Protein AF-A0A6A5AM18-F1 (afdb_monomer_lite)

Structure (mmCIF, N/CA/C/O backbone):
data_AF-A0A6A5AM18-F1
#
_entry.id   AF-A0A6A5AM18-F1
#
loop_
_atom_site.group_PDB
_atom_site.id
_atom_site.type_symbol
_atom_site.label_atom_id
_atom_site.label_alt_id
_atom_site.label_comp_id
_atom_site.label_asym_id
_atom_site.label_entity_id
_atom_site.label_seq_id
_atom_site.pdbx_PDB_ins_code
_atom_site.Cartn_x
_atom_site.Cartn_y
_atom_site.Cartn_z
_atom_site.occupancy
_atom_site.B_iso_or_equiv
_atom_site.auth_seq_id
_atom_site.auth_comp_id
_atom_site.auth_asym_id
_atom_site.auth_atom_id
_atom_site.pdbx_PDB_model_num
ATOM 1 N N . PHE A 1 1 ? -9.293 -11.236 0.504 1.00 85.38 1 PHE A N 1
ATOM 2 C CA . PHE A 1 1 ? -8.546 -10.163 -0.180 1.00 85.38 1 PHE A CA 1
ATOM 3 C C . PHE A 1 1 ? -8.144 -10.528 -1.613 1.00 85.38 1 PHE A C 1
ATOM 5 O O . PHE A 1 1 ? -8.721 -9.973 -2.540 1.00 85.38 1 PHE A O 1
ATOM 12 N N . LEU A 1 2 ? -7.228 -11.486 -1.830 1.00 86.81 2 LEU A N 1
ATOM 13 C CA . LEU A 1 2 ? -6.645 -11.769 -3.159 1.00 86.81 2 LEU A CA 1
ATOM 14 C C . LEU A 1 2 ? -7.678 -12.020 -4.272 1.00 86.81 2 LEU A C 1
ATOM 16 O O . LEU A 1 2 ? -7.645 -11.357 -5.302 1.00 86.81 2 LEU A O 1
ATOM 20 N N . ARG A 1 3 ? -8.662 -12.893 -4.031 1.00 86.56 3 ARG A N 1
ATOM 21 C CA . ARG A 1 3 ? -9.705 -13.254 -5.015 1.00 86.56 3 ARG A CA 1
ATOM 22 C C . ARG A 1 3 ? -11.014 -12.467 -4.884 1.00 86.56 3 ARG A C 1
ATOM 24 O O . ARG A 1 3 ? -11.930 -12.679 -5.664 1.00 86.56 3 ARG A O 1
ATOM 31 N N . ALA A 1 4 ? -11.119 -11.598 -3.881 1.00 89.12 4 ALA A N 1
ATOM 32 C CA . ALA A 1 4 ? -12.321 -10.803 -3.644 1.00 89.12 4 ALA A CA 1
ATOM 33 C C . ALA A 1 4 ? -12.219 -9.452 -4.373 1.00 89.12 4 ALA A C 1
ATOM 35 O O . ALA A 1 4 ? -11.104 -8.929 -4.494 1.00 89.12 4 ALA A O 1
ATOM 36 N N . PRO A 1 5 ? -13.334 -8.866 -4.837 1.00 89.19 5 PRO A N 1
ATOM 37 C CA . PRO A 1 5 ? -13.334 -7.474 -5.271 1.00 89.19 5 PRO A CA 1
ATOM 38 C C . PRO A 1 5 ? -12.939 -6.563 -4.101 1.00 89.19 5 PRO A C 1
ATOM 40 O O . PRO A 1 5 ? -13.233 -6.869 -2.946 1.00 89.19 5 PRO A O 1
ATOM 43 N N . LEU A 1 6 ? -12.249 -5.464 -4.405 1.00 91.62 6 LEU A N 1
ATOM 44 C CA . LEU A 1 6 ? -11.918 -4.443 -3.411 1.00 91.62 6 LEU A CA 1
ATOM 45 C C . LEU A 1 6 ? -13.141 -3.573 -3.153 1.00 91.62 6 LEU A C 1
ATOM 47 O O . LEU A 1 6 ? -13.788 -3.134 -4.104 1.00 91.62 6 LEU A O 1
ATOM 51 N N . THR A 1 7 ? -13.415 -3.274 -1.887 1.00 94.81 7 THR A N 1
ATOM 52 C CA . THR A 1 7 ? -14.516 -2.371 -1.516 1.00 94.81 7 THR A CA 1
ATOM 53 C C . THR A 1 7 ? -14.025 -0.978 -1.132 1.00 94.81 7 THR A C 1
ATOM 55 O O . THR A 1 7 ? -14.828 -0.112 -0.795 1.00 94.81 7 THR A O 1
ATOM 58 N N . GLY A 1 8 ? -12.707 -0.755 -1.151 1.00 95.12 8 GLY A N 1
ATOM 59 C CA . GLY A 1 8 ? -12.084 0.497 -0.719 1.00 95.12 8 GLY A CA 1
ATOM 60 C C . GLY A 1 8 ? -11.914 0.601 0.798 1.00 95.12 8 GLY A C 1
ATOM 61 O O . GLY A 1 8 ? -11.489 1.641 1.293 1.00 95.12 8 GLY A O 1
ATOM 62 N N . VAL A 1 9 ? -12.201 -0.460 1.551 1.00 96.38 9 VAL A N 1
ATOM 63 C CA . VAL A 1 9 ? -12.071 -0.464 3.010 1.00 96.38 9 VAL A CA 1
ATOM 64 C C . VAL A 1 9 ? -10.687 -0.976 3.398 1.00 96.38 9 VAL A C 1
ATOM 66 O O . VAL A 1 9 ? -10.404 -2.156 3.243 1.00 96.38 9 VAL A O 1
ATOM 69 N N . LEU A 1 10 ? -9.839 -0.122 3.982 1.00 96.94 10 LEU A N 1
ATOM 70 C CA . LEU A 1 10 ? -8.444 -0.467 4.314 1.00 96.94 10 LEU A CA 1
ATOM 71 C C . LEU A 1 10 ? -8.284 -1.728 5.174 1.00 96.94 10 LEU A C 1
ATOM 73 O O . LEU A 1 10 ? -7.300 -2.449 5.028 1.00 96.94 10 LEU A O 1
ATOM 77 N N . THR A 1 11 ? -9.241 -2.017 6.056 1.00 96.25 11 THR A N 1
ATOM 78 C CA . THR A 1 11 ? -9.189 -3.198 6.930 1.00 96.25 11 THR A CA 1
ATOM 79 C C . THR A 1 11 ? -9.476 -4.515 6.205 1.00 96.25 11 THR A C 1
ATOM 81 O O . THR A 1 11 ? -9.400 -5.575 6.819 1.00 96.25 11 THR A O 1
ATOM 84 N N . GLU A 1 12 ? -9.802 -4.480 4.909 1.00 95.06 12 GLU A N 1
ATOM 85 C CA . GLU A 1 12 ? -9.874 -5.678 4.064 1.00 95.06 12 GLU A CA 1
ATOM 86 C C . GLU A 1 12 ? -8.480 -6.231 3.711 1.00 95.06 12 GLU A C 1
ATOM 88 O O . GLU A 1 12 ? -8.355 -7.397 3.316 1.00 95.06 12 GLU A O 1
ATOM 93 N N . VAL A 1 13 ? -7.433 -5.406 3.855 1.00 95.94 13 VAL A N 1
ATOM 94 C CA . VAL A 1 13 ? -6.036 -5.789 3.634 1.00 95.94 13 VAL A CA 1
ATOM 95 C C . VAL A 1 13 ? -5.517 -6.543 4.865 1.00 95.94 13 VAL A C 1
ATOM 97 O O . VAL A 1 13 ? -5.510 -5.990 5.971 1.00 95.94 13 VAL A O 1
ATOM 100 N N . PRO A 1 14 ? -5.030 -7.788 4.710 1.00 96.12 14 PRO A N 1
ATOM 101 C CA . PRO A 1 14 ? -4.439 -8.542 5.809 1.00 96.12 14 PRO A CA 1
ATOM 102 C C . PRO A 1 14 ? -3.317 -7.762 6.509 1.00 96.12 14 PRO A C 1
ATOM 104 O O . PRO A 1 14 ? -2.394 -7.262 5.870 1.00 96.12 14 PRO A O 1
ATOM 107 N N . GLY A 1 15 ? -3.399 -7.662 7.838 1.00 94.88 15 GLY A N 1
ATOM 108 C CA . GLY A 1 15 ? -2.439 -6.919 8.660 1.00 94.88 15 GLY A CA 1
ATOM 109 C C . GLY A 1 15 ? -2.787 -5.444 8.892 1.00 94.88 15 GLY A C 1
ATOM 110 O O . GLY A 1 15 ? -2.161 -4.816 9.747 1.00 94.88 15 GLY A O 1
ATOM 111 N N . ILE A 1 16 ? -3.806 -4.892 8.219 1.00 96.75 16 ILE A N 1
ATOM 112 C CA . ILE A 1 16 ? -4.292 -3.529 8.471 1.00 96.75 16 ILE A CA 1
ATOM 113 C C . ILE A 1 16 ? -5.500 -3.569 9.410 1.00 96.75 16 ILE A C 1
ATOM 115 O O . ILE A 1 16 ? -6.624 -3.858 9.018 1.00 96.75 16 ILE A O 1
ATOM 119 N N . GLY A 1 17 ? -5.261 -3.242 10.679 1.00 96.19 17 GLY A N 1
ATOM 120 C CA . GLY A 1 17 ? -6.322 -2.979 11.655 1.00 96.19 17 GLY A CA 1
ATOM 121 C C . GLY A 1 17 ? -6.697 -1.491 11.748 1.00 96.19 17 GLY A C 1
ATOM 122 O O . GLY A 1 17 ? -6.032 -0.645 11.142 1.00 96.19 17 GLY A O 1
ATOM 123 N N . PRO A 1 18 ? -7.693 -1.131 12.581 1.00 96.06 18 PRO A N 1
ATOM 124 C CA . PRO A 1 18 ? -8.149 0.255 12.749 1.00 96.06 18 PRO A CA 1
ATOM 125 C C . PRO A 1 18 ? -7.036 1.244 13.127 1.00 96.06 18 PRO A C 1
ATOM 127 O O . PRO A 1 18 ? -7.010 2.373 12.642 1.00 96.06 18 PRO A O 1
ATOM 130 N N . ALA A 1 19 ? -6.075 0.821 13.955 1.00 95.62 19 ALA A N 1
ATOM 131 C CA . ALA A 1 19 ? -4.939 1.658 14.342 1.00 95.62 19 ALA A CA 1
ATOM 132 C C . ALA A 1 19 ? -3.996 1.952 13.162 1.00 95.62 19 ALA A C 1
ATOM 134 O O . ALA A 1 19 ? -3.560 3.089 12.989 1.00 95.62 19 ALA A O 1
ATOM 135 N N . ALA A 1 20 ? -3.719 0.945 12.326 1.00 96.75 20 ALA A N 1
ATOM 136 C CA . ALA A 1 20 ? -2.915 1.119 11.121 1.00 96.75 20 ALA A CA 1
ATOM 137 C C . ALA A 1 20 ? -3.643 2.014 10.108 1.00 96.75 20 ALA A C 1
ATOM 139 O O . ALA A 1 20 ? -3.039 2.952 9.599 1.00 96.75 20 ALA A O 1
ATOM 140 N N . ALA A 1 21 ? -4.949 1.809 9.898 1.00 97.06 21 ALA A N 1
ATOM 141 C CA . ALA A 1 21 ? -5.770 2.674 9.048 1.00 97.06 21 ALA A CA 1
ATOM 142 C C . ALA A 1 21 ? -5.767 4.139 9.529 1.00 97.06 21 ALA A C 1
ATOM 144 O O . ALA A 1 21 ? -5.580 5.055 8.733 1.00 97.06 21 ALA A O 1
ATOM 145 N N . LYS A 1 22 ? -5.869 4.372 10.845 1.00 96.56 22 LYS A N 1
ATOM 146 C CA . LYS A 1 22 ? -5.755 5.719 11.426 1.00 96.56 22 LYS A CA 1
ATOM 147 C C . LYS A 1 22 ? -4.384 6.347 11.176 1.00 96.56 22 LYS A C 1
ATOM 149 O O . LYS A 1 22 ? -4.305 7.552 10.987 1.00 96.56 22 LYS A O 1
ATOM 154 N N . ASN A 1 23 ? -3.308 5.564 11.209 1.00 96.69 23 ASN A N 1
ATOM 155 C CA . ASN A 1 23 ? -1.962 6.060 10.919 1.00 96.69 23 ASN A CA 1
ATOM 156 C C . ASN A 1 23 ? -1.764 6.372 9.430 1.00 96.69 23 ASN A C 1
ATOM 158 O O . ASN A 1 23 ? -1.157 7.386 9.097 1.00 96.69 23 ASN A O 1
ATOM 162 N N . LEU A 1 24 ? -2.320 5.543 8.547 1.00 96.50 24 LEU A N 1
ATOM 163 C CA . LEU A 1 24 ? -2.304 5.749 7.099 1.00 96.50 24 LEU A CA 1
ATOM 164 C C . LEU A 1 24 ? -2.991 7.058 6.680 1.00 96.50 24 LEU A C 1
ATOM 166 O O . LEU A 1 24 ? -2.485 7.748 5.798 1.00 96.50 24 LEU A O 1
ATOM 170 N N . ALA A 1 25 ? -4.075 7.435 7.360 1.00 96.62 25 ALA A N 1
ATOM 171 C CA . ALA A 1 25 ? -4.822 8.665 7.095 1.00 96.62 25 ALA A CA 1
ATOM 172 C C . ALA A 1 25 ? -4.146 9.955 7.611 1.00 96.62 25 ALA A C 1
ATOM 174 O O . ALA A 1 25 ? -4.644 11.046 7.348 1.00 96.62 25 ALA A O 1
ATOM 175 N N . LYS A 1 26 ? -3.043 9.865 8.368 1.00 94.50 26 LYS A N 1
ATOM 176 C CA . LYS A 1 26 ? -2.308 11.042 8.873 1.00 94.50 26 LYS A CA 1
ATOM 177 C C . LYS A 1 26 ? -1.316 11.566 7.838 1.00 94.50 26 LYS A C 1
ATOM 179 O O . LYS A 1 26 ? -0.788 10.792 7.047 1.00 94.50 26 LYS A O 1
ATOM 184 N N . GLY A 1 27 ? -0.972 12.845 7.929 1.00 87.88 27 GLY A N 1
ATOM 185 C CA . GLY A 1 27 ? 0.056 13.504 7.119 1.00 87.88 27 GLY A CA 1
ATOM 186 C C . GLY A 1 27 ? -0.359 14.935 6.797 1.00 87.88 27 GLY A C 1
ATOM 187 O O . GLY A 1 27 ? -1.556 15.215 6.761 1.00 87.88 27 GLY A O 1
ATOM 188 N N . ASP A 1 28 ? 0.611 15.818 6.582 1.00 87.12 28 ASP A N 1
ATOM 189 C CA . ASP A 1 28 ? 0.339 17.223 6.251 1.00 87.12 28 ASP A CA 1
ATOM 190 C C . ASP A 1 28 ? 0.014 17.405 4.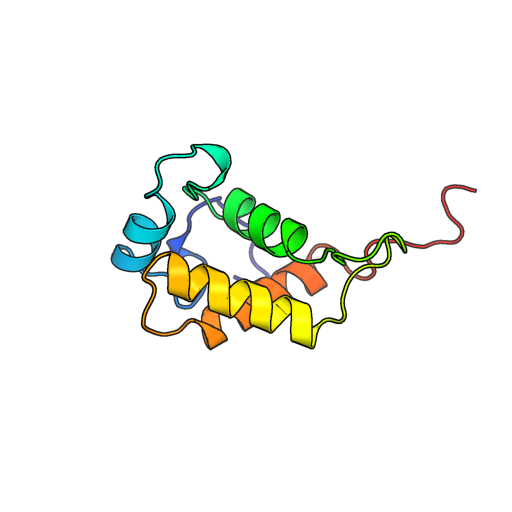761 1.00 87.12 28 ASP A C 1
ATOM 192 O O . ASP A 1 28 ? -0.760 18.286 4.397 1.00 87.12 28 ASP A O 1
ATOM 196 N N . ASP A 1 29 ? 0.560 16.533 3.909 1.00 87.56 29 ASP A N 1
ATOM 197 C CA . ASP A 1 29 ? 0.252 16.472 2.482 1.00 87.56 29 ASP A CA 1
ATOM 198 C C . ASP A 1 29 ? -0.954 15.544 2.232 1.00 87.56 29 ASP A C 1
ATOM 200 O O . ASP A 1 29 ? -0.861 14.338 2.505 1.00 87.56 29 ASP A O 1
ATOM 204 N N . PRO A 1 30 ? -2.076 16.056 1.686 1.00 85.25 30 PRO A N 1
ATOM 205 C CA . PRO A 1 30 ? -3.224 15.240 1.298 1.00 85.25 30 PRO A CA 1
ATOM 206 C C . PRO A 1 30 ? -2.876 14.093 0.340 1.00 85.25 30 PRO A C 1
ATOM 208 O O . PRO A 1 30 ? -3.523 13.049 0.393 1.00 85.25 30 PRO A O 1
ATOM 211 N N . ALA A 1 31 ? -1.849 14.243 -0.505 1.00 81.38 31 ALA A N 1
ATOM 212 C CA . ALA A 1 31 ? -1.410 13.193 -1.426 1.00 81.38 31 ALA A CA 1
ATOM 213 C C . ALA A 1 31 ? -0.770 11.989 -0.707 1.00 81.38 31 ALA A C 1
ATOM 215 O O . ALA A 1 31 ? -0.697 10.896 -1.274 1.00 81.38 31 ALA A O 1
ATOM 216 N N . ASP A 1 32 ? -0.331 12.165 0.543 1.00 87.19 32 ASP A N 1
ATOM 217 C CA . ASP A 1 32 ? 0.273 11.110 1.359 1.00 87.19 32 ASP A CA 1
ATOM 218 C C . ASP A 1 32 ? -0.707 10.520 2.396 1.00 87.19 32 ASP A C 1
ATOM 220 O O . ASP A 1 32 ? -0.364 9.574 3.118 1.00 87.19 32 ASP A O 1
ATOM 224 N N . GLN A 1 33 ? -1.937 11.046 2.465 1.00 95.38 33 GLN A N 1
ATOM 225 C CA . GLN A 1 33 ? -3.022 10.518 3.293 1.00 95.38 33 GLN A CA 1
ATOM 226 C C . GLN A 1 33 ? -3.740 9.372 2.577 1.00 95.38 33 GLN A C 1
ATOM 228 O O . GLN A 1 33 ? -4.354 9.538 1.525 1.00 95.38 33 GLN A O 1
ATOM 233 N N . ILE A 1 34 ? -3.708 8.189 3.188 1.00 97.38 34 ILE A N 1
ATOM 234 C CA . ILE A 1 34 ? -4.339 6.990 2.641 1.00 97.38 34 ILE A CA 1
ATOM 235 C C . ILE A 1 34 ? -5.575 6.646 3.471 1.00 97.38 34 ILE A C 1
ATOM 237 O O . ILE A 1 34 ? -5.480 6.293 4.646 1.00 97.38 34 ILE A O 1
ATOM 241 N N . THR A 1 35 ? -6.743 6.736 2.840 1.00 97.00 35 THR A N 1
ATOM 242 C CA . THR A 1 35 ? -8.067 6.543 3.461 1.00 97.00 35 THR A CA 1
ATOM 243 C C . THR A 1 35 ? -8.845 5.366 2.877 1.00 97.00 35 THR A C 1
ATOM 245 O O . THR A 1 35 ? -9.793 4.893 3.499 1.00 97.00 35 THR A O 1
ATOM 248 N N . ASN A 1 36 ? -8.427 4.852 1.717 1.00 97.12 36 ASN A N 1
ATOM 249 C CA . ASN A 1 36 ? -9.037 3.693 1.073 1.00 97.12 36 ASN A CA 1
ATOM 250 C C . ASN A 1 36 ? -7.993 2.766 0.431 1.00 97.12 36 ASN A C 1
ATOM 252 O O . ASN A 1 36 ? -6.840 3.144 0.206 1.00 97.12 36 ASN A O 1
ATOM 256 N N . THR A 1 37 ? -8.405 1.536 0.126 1.00 96.75 37 THR A N 1
ATOM 257 C CA . THR A 1 37 ? -7.513 0.501 -0.420 1.00 96.75 37 THR A CA 1
ATOM 258 C C . THR A 1 37 ? -6.928 0.861 -1.788 1.00 96.75 37 THR A C 1
ATOM 260 O O . THR A 1 37 ? -5.781 0.520 -2.067 1.00 96.75 37 THR A O 1
ATOM 263 N N . PHE A 1 38 ? -7.665 1.591 -2.629 1.00 95.12 38 PHE A N 1
ATOM 264 C CA . PHE A 1 38 ? -7.188 1.997 -3.956 1.00 95.12 38 PHE A CA 1
ATOM 265 C C . PHE A 1 38 ? -6.029 2.994 -3.859 1.00 95.12 38 PHE A C 1
ATOM 267 O O . PHE A 1 38 ? -5.030 2.851 -4.560 1.00 95.12 38 PHE A O 1
ATOM 274 N N . GLN A 1 39 ? -6.115 3.953 -2.934 1.00 95.62 39 GLN A N 1
ATOM 275 C CA . GLN A 1 39 ? -5.026 4.887 -2.636 1.00 95.62 39 GLN A CA 1
ATOM 276 C C . GLN A 1 39 ? -3.780 4.149 -2.136 1.00 95.62 39 GLN A C 1
ATOM 278 O O . GLN A 1 39 ? -2.671 4.458 -2.564 1.00 95.62 39 GLN A O 1
ATOM 283 N N . LEU A 1 40 ? -3.951 3.137 -1.277 1.00 96.12 40 LEU A N 1
ATOM 284 C CA . LEU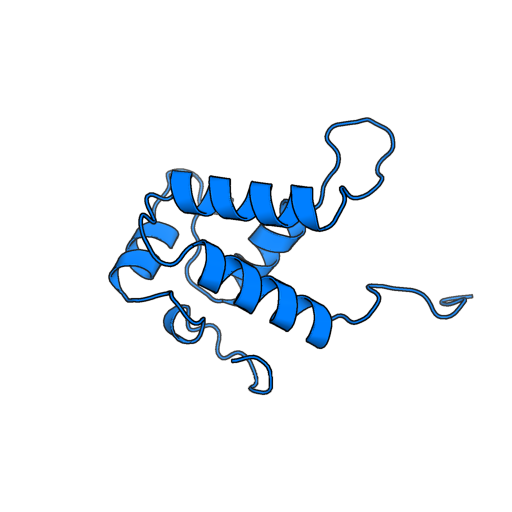 A 1 40 ? -2.833 2.327 -0.787 1.00 96.12 40 LEU A CA 1
ATOM 285 C C . LEU A 1 40 ? -2.118 1.592 -1.932 1.00 96.12 40 LEU A C 1
ATOM 287 O O . LEU A 1 40 ? -0.889 1.558 -1.974 1.00 96.12 40 LEU A O 1
ATOM 291 N N . MET A 1 41 ? -2.881 1.039 -2.876 1.00 93.62 41 MET A N 1
ATOM 292 C CA . MET A 1 41 ? -2.336 0.396 -4.075 1.00 93.62 41 MET A CA 1
ATOM 293 C C . MET A 1 41 ? -1.641 1.391 -5.003 1.00 93.62 41 MET A C 1
ATOM 295 O O . MET A 1 41 ? -0.548 1.110 -5.487 1.00 93.62 41 MET A O 1
ATOM 299 N N . GLY A 1 42 ? -2.233 2.570 -5.207 1.00 92.50 42 GLY A N 1
ATOM 300 C CA . GLY A 1 42 ? -1.602 3.663 -5.947 1.00 92.50 42 GLY A CA 1
ATOM 301 C C . GLY A 1 42 ? -0.266 4.064 -5.328 1.00 92.50 42 GLY A C 1
ATOM 302 O O . GLY A 1 42 ? 0.733 4.178 -6.034 1.00 92.50 42 GLY A O 1
ATOM 303 N N . LYS A 1 43 ? -0.214 4.175 -3.994 1.00 94.12 43 LYS A N 1
ATOM 304 C CA . LYS A 1 43 ? 1.028 4.460 -3.274 1.00 94.12 43 LYS A CA 1
ATOM 305 C C . LYS A 1 43 ? 2.064 3.358 -3.459 1.00 94.12 43 LYS A C 1
ATOM 307 O O . LYS A 1 43 ? 3.226 3.677 -3.683 1.00 94.12 43 LYS A O 1
ATOM 312 N N . PHE A 1 44 ? 1.659 2.089 -3.391 1.00 93.50 44 PHE A N 1
ATOM 313 C CA . PHE A 1 44 ? 2.553 0.973 -3.690 1.00 93.50 44 PHE A CA 1
ATOM 314 C C . PHE A 1 44 ? 3.135 1.120 -5.100 1.00 93.50 44 PHE A C 1
ATOM 316 O O . PHE A 1 44 ? 4.350 1.160 -5.232 1.00 93.50 44 PHE A O 1
ATOM 323 N N . MET A 1 45 ? 2.310 1.304 -6.135 1.00 90.44 45 MET A N 1
ATOM 324 C CA . MET A 1 45 ? 2.789 1.467 -7.517 1.00 90.44 45 MET A CA 1
ATOM 325 C C . MET A 1 45 ? 3.717 2.672 -7.706 1.00 90.44 45 MET A C 1
ATOM 327 O O . MET A 1 45 ? 4.732 2.544 -8.383 1.00 90.44 45 MET A O 1
ATOM 331 N N . LEU A 1 46 ? 3.420 3.811 -7.073 1.00 90.31 46 LEU A N 1
ATOM 332 C CA . LEU A 1 46 ? 4.239 5.026 -7.160 1.00 90.31 46 LEU A CA 1
ATOM 333 C C . LEU A 1 46 ? 5.684 4.806 -6.685 1.00 90.31 46 LEU A C 1
ATOM 335 O O . LEU A 1 46 ? 6.601 5.475 -7.156 1.00 90.31 46 LEU A O 1
ATOM 339 N N . LEU A 1 47 ? 5.893 3.878 -5.749 1.00 91.31 47 LEU A N 1
ATOM 340 C CA . LEU A 1 47 ? 7.223 3.545 -5.244 1.00 91.31 47 LEU A CA 1
ATOM 341 C C . LEU A 1 47 ? 8.016 2.632 -6.188 1.00 91.31 47 LEU A C 1
ATOM 343 O O . LEU A 1 47 ? 9.192 2.405 -5.930 1.00 91.31 47 LEU A O 1
ATOM 347 N N . LYS A 1 48 ? 7.423 2.134 -7.282 1.00 87.69 48 LYS A N 1
ATOM 348 C CA . LYS A 1 48 ? 8.121 1.350 -8.312 1.00 87.69 48 LYS A CA 1
ATOM 349 C C . LYS A 1 48 ? 8.793 2.258 -9.349 1.00 87.69 48 LYS A C 1
ATOM 351 O O . LYS A 1 48 ? 8.587 2.107 -10.550 1.00 87.69 48 LYS A O 1
ATOM 356 N N . ARG A 1 49 ? 9.570 3.226 -8.873 1.00 83.19 49 ARG A N 1
ATOM 357 C CA . ARG A 1 49 ? 10.298 4.193 -9.702 1.00 83.19 49 ARG A CA 1
ATOM 358 C C . ARG A 1 49 ? 11.790 4.067 -9.450 1.00 83.19 49 ARG A C 1
ATOM 360 O O . ARG A 1 49 ? 12.185 3.885 -8.299 1.00 83.19 49 ARG A O 1
ATOM 367 N N . ASN A 1 50 ? 12.586 4.158 -10.508 1.00 74.69 50 ASN A N 1
ATOM 368 C CA . ASN A 1 50 ? 14.012 4.403 -10.365 1.00 74.69 50 ASN A CA 1
ATOM 369 C C . ASN A 1 50 ? 14.240 5.906 -10.150 1.00 74.69 50 ASN A C 1
ATOM 371 O O . ASN A 1 50 ? 13.492 6.735 -10.671 1.00 74.69 50 ASN A O 1
ATOM 375 N N . GLU A 1 51 ? 15.206 6.238 -9.301 1.00 71.56 51 GLU A N 1
ATOM 376 C CA . GLU A 1 51 ? 15.664 7.615 -9.092 1.00 71.56 51 GLU A CA 1
ATOM 377 C C . GLU A 1 51 ? 16.641 8.051 -10.198 1.00 71.56 51 GLU A C 1
ATOM 379 O O . GLU A 1 51 ? 16.905 9.243 -10.341 1.00 71.56 51 GLU A O 1
ATOM 384 N N . ASP A 1 52 ? 17.120 7.100 -11.005 1.00 70.75 52 ASP A N 1
ATOM 385 C CA . ASP A 1 52 ? 18.001 7.334 -12.143 1.00 70.75 52 ASP A CA 1
ATOM 386 C C . ASP A 1 52 ? 17.206 7.754 -13.399 1.00 70.75 52 ASP A C 1
ATOM 388 O O . ASP A 1 52 ? 16.100 7.267 -13.652 1.00 70.75 52 ASP A O 1
ATOM 392 N N . ASP A 1 53 ? 17.808 8.588 -14.256 1.00 66.94 53 ASP A N 1
ATOM 393 C CA . ASP A 1 53 ? 17.228 9.096 -15.520 1.00 66.94 53 ASP A CA 1
ATOM 394 C C . ASP A 1 53 ? 16.912 8.005 -16.573 1.00 66.94 53 ASP A C 1
ATOM 396 O O . ASP A 1 53 ? 16.497 8.308 -17.693 1.00 66.94 53 ASP A O 1
ATOM 400 N N . THR A 1 54 ? 17.099 6.721 -16.252 1.00 72.00 54 THR A N 1
ATOM 401 C CA . THR A 1 54 ? 16.823 5.602 -17.167 1.00 72.00 54 THR A CA 1
ATOM 402 C C . THR A 1 54 ? 15.330 5.329 -17.333 1.00 72.00 54 THR A C 1
ATOM 404 O O . THR A 1 54 ? 14.940 4.644 -18.276 1.00 72.00 54 THR A O 1
ATOM 407 N N . ASN A 1 55 ? 14.488 5.879 -16.447 1.00 70.62 55 ASN A N 1
ATOM 408 C CA . ASN A 1 55 ? 13.030 5.713 -16.447 1.00 70.62 55 ASN A CA 1
ATOM 409 C C . ASN A 1 55 ? 12.568 4.237 -16.360 1.00 70.62 55 ASN A C 1
ATOM 411 O O . ASN A 1 55 ? 11.398 3.927 -16.589 1.00 70.62 55 ASN A O 1
ATOM 415 N N . GLU A 1 56 ? 13.478 3.321 -16.018 1.00 80.44 56 GLU A N 1
ATOM 416 C CA . GLU A 1 56 ? 13.186 1.905 -15.817 1.00 80.44 56 GLU A CA 1
ATOM 417 C C . GLU A 1 56 ? 12.613 1.677 -14.408 1.00 80.44 56 GLU A C 1
ATOM 419 O O . GLU A 1 56 ? 13.041 2.320 -13.453 1.00 80.44 56 GLU A O 1
ATOM 424 N N . PRO A 1 57 ? 11.639 0.777 -14.215 1.00 80.00 57 PRO A N 1
ATOM 425 C CA . PRO A 1 57 ? 11.134 0.465 -12.882 1.00 80.00 57 PRO A CA 1
ATOM 426 C C . PRO A 1 57 ? 12.155 -0.350 -12.070 1.00 80.00 57 PRO A C 1
ATOM 428 O O . PRO A 1 57 ? 12.732 -1.312 -12.575 1.00 80.00 57 PRO A O 1
ATOM 431 N N . ILE A 1 58 ? 12.313 -0.029 -10.780 1.00 85.00 58 ILE A N 1
ATOM 432 C CA . ILE A 1 58 ? 13.145 -0.819 -9.854 1.00 85.00 58 ILE A CA 1
ATOM 433 C C . ILE A 1 58 ? 12.648 -2.265 -9.716 1.00 85.00 58 ILE A C 1
ATOM 435 O O . ILE A 1 58 ? 11.462 -2.571 -9.912 1.00 85.00 58 ILE A O 1
ATOM 439 N N . ASP A 1 59 ? 13.560 -3.160 -9.332 1.00 85.31 59 ASP A N 1
ATOM 440 C CA . ASP A 1 59 ? 13.249 -4.573 -9.148 1.00 85.31 59 ASP A CA 1
ATOM 441 C C . ASP A 1 59 ? 12.227 -4.806 -8.017 1.00 85.31 59 ASP A C 1
ATOM 443 O O . ASP A 1 59 ? 12.042 -3.995 -7.106 1.00 85.31 59 ASP A O 1
ATOM 447 N N . CYS A 1 60 ? 11.552 -5.957 -8.073 1.00 84.62 60 CYS A N 1
ATOM 448 C CA . CYS A 1 60 ? 10.451 -6.292 -7.168 1.00 84.62 60 CYS A CA 1
ATOM 449 C C . CYS A 1 60 ? 10.859 -6.286 -5.685 1.00 84.62 60 CYS A C 1
ATOM 451 O O . CYS A 1 60 ? 10.067 -5.880 -4.832 1.00 84.62 60 CYS A O 1
ATOM 453 N N . ARG A 1 61 ? 12.085 -6.715 -5.361 1.00 85.06 61 ARG A N 1
ATOM 454 C CA . ARG A 1 61 ? 12.554 -6.775 -3.975 1.00 85.06 61 ARG A CA 1
ATOM 455 C C . ARG A 1 61 ? 12.779 -5.369 -3.437 1.00 85.06 61 ARG A C 1
ATOM 457 O O . ARG A 1 61 ? 12.219 -5.038 -2.394 1.00 85.06 61 ARG A O 1
ATOM 464 N N . THR A 1 62 ? 13.508 -4.540 -4.180 1.00 88.75 62 THR A N 1
ATOM 465 C CA . THR A 1 62 ? 13.745 -3.135 -3.815 1.00 88.75 62 THR A CA 1
ATOM 466 C C . THR A 1 62 ? 12.429 -2.364 -3.705 1.00 88.75 62 THR A C 1
ATOM 468 O O . THR A 1 62 ? 12.227 -1.602 -2.760 1.00 88.75 62 THR A O 1
ATOM 471 N N . HIS A 1 63 ? 11.476 -2.627 -4.603 1.00 90.12 63 HIS A N 1
ATOM 472 C CA . HIS A 1 63 ? 10.132 -2.050 -4.552 1.00 90.12 63 HIS A CA 1
ATOM 473 C C . HIS A 1 63 ? 9.356 -2.444 -3.284 1.00 90.12 63 HIS A C 1
ATOM 475 O O . HIS A 1 63 ? 8.784 -1.584 -2.603 1.00 90.12 63 HIS A O 1
ATOM 481 N N . CYS A 1 64 ? 9.362 -3.730 -2.928 1.00 92.38 64 CYS A N 1
ATOM 482 C CA . CYS A 1 64 ? 8.726 -4.223 -1.705 1.00 92.38 64 CYS A CA 1
ATOM 483 C C . CYS A 1 64 ? 9.369 -3.631 -0.440 1.00 92.38 64 CYS A C 1
ATOM 485 O O . CYS A 1 64 ? 8.649 -3.235 0.484 1.00 92.38 64 CYS A O 1
ATOM 487 N N . ASP A 1 65 ? 10.699 -3.519 -0.410 1.00 93.12 65 ASP A N 1
ATOM 488 C CA . ASP A 1 65 ? 11.440 -2.917 0.702 1.00 93.12 65 ASP A CA 1
ATOM 489 C C . ASP A 1 65 ? 11.125 -1.416 0.831 1.00 93.12 65 ASP A C 1
ATOM 491 O O . ASP A 1 65 ? 10.840 -0.937 1.934 1.00 93.12 65 ASP A O 1
ATOM 495 N N . ALA A 1 66 ? 11.056 -0.679 -0.283 1.00 93.12 66 ALA A N 1
ATOM 496 C CA . ALA A 1 66 ? 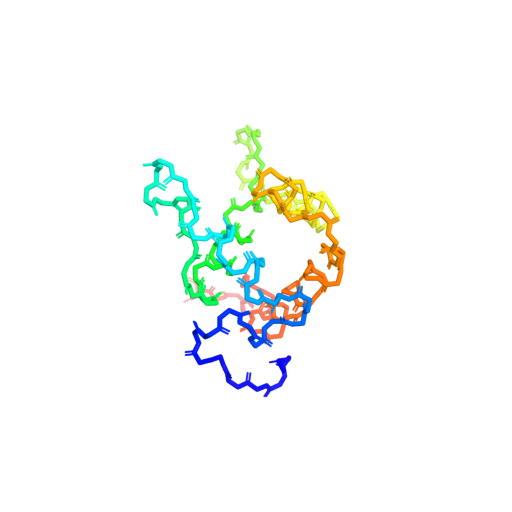10.656 0.729 -0.295 1.00 93.12 66 ALA A CA 1
ATOM 497 C C . ALA A 1 66 ? 9.258 0.928 0.314 1.00 93.12 66 ALA A C 1
ATOM 499 O O . ALA A 1 66 ? 9.058 1.801 1.167 1.00 93.12 66 ALA A O 1
ATOM 500 N N . PHE A 1 67 ? 8.292 0.077 -0.048 1.00 95.56 67 PHE A N 1
ATOM 501 C CA . PHE A 1 67 ? 6.956 0.135 0.544 1.00 95.56 67 PHE A CA 1
ATOM 502 C C . PHE A 1 67 ? 6.957 -0.232 2.031 1.00 95.56 67 PHE A C 1
ATOM 504 O O . PHE A 1 67 ? 6.285 0.424 2.830 1.00 95.56 67 PHE A O 1
ATOM 511 N N . TRP A 1 68 ? 7.753 -1.220 2.443 1.00 96.19 68 TRP A N 1
ATOM 512 C CA . TRP A 1 68 ? 7.911 -1.574 3.855 1.00 96.19 68 TRP A CA 1
ATOM 513 C C . TRP A 1 68 ? 8.463 -0.407 4.688 1.00 96.19 68 TRP A C 1
ATOM 515 O O . TRP A 1 68 ? 7.977 -0.137 5.796 1.00 96.19 68 TRP A O 1
ATOM 525 N N . HIS A 1 69 ? 9.463 0.304 4.159 1.00 95.94 69 HIS A N 1
ATOM 526 C CA . HIS A 1 69 ? 10.047 1.486 4.789 1.00 95.94 69 HIS A CA 1
ATOM 527 C C . HIS A 1 69 ? 9.063 2.654 4.839 1.00 95.94 69 HIS A C 1
ATOM 529 O O . HIS A 1 69 ? 8.987 3.335 5.863 1.00 95.94 69 HIS A O 1
ATOM 535 N N . TRP A 1 70 ? 8.246 2.838 3.804 1.00 95.38 70 TRP A N 1
ATOM 536 C CA . TRP A 1 70 ? 7.167 3.819 3.840 1.00 95.38 70 TRP A CA 1
ATOM 537 C C . TRP A 1 70 ? 6.105 3.469 4.899 1.00 95.38 70 TRP A C 1
ATOM 539 O O . TRP A 1 70 ? 5.738 4.317 5.707 1.00 95.38 70 TRP A O 1
ATOM 549 N N . LEU A 1 71 ? 5.681 2.205 5.026 1.00 96.25 71 LEU A N 1
ATOM 550 C CA . LEU A 1 71 ? 4.774 1.801 6.116 1.00 96.25 71 LEU A CA 1
ATOM 551 C C . LEU A 1 71 ? 5.390 2.090 7.499 1.00 96.25 71 LEU A C 1
ATOM 553 O O . LEU A 1 71 ? 4.688 2.515 8.422 1.00 96.25 71 LEU A O 1
ATOM 557 N N . LYS A 1 72 ? 6.712 1.905 7.643 1.00 96.25 72 LYS A N 1
ATOM 558 C CA . LYS A 1 72 ? 7.452 2.283 8.858 1.00 96.25 72 LYS A CA 1
ATOM 559 C C . LYS A 1 72 ? 7.364 3.785 9.125 1.00 96.25 72 LYS A C 1
ATOM 561 O O . LYS A 1 72 ? 7.122 4.161 10.270 1.00 96.25 72 LYS A O 1
ATOM 566 N N . SER A 1 73 ? 7.552 4.629 8.108 1.00 94.75 73 SER A N 1
ATOM 567 C CA . SER A 1 73 ? 7.507 6.089 8.268 1.00 94.75 73 SER A CA 1
ATOM 568 C C . SER A 1 73 ? 6.106 6.594 8.622 1.00 94.75 73 SER A C 1
ATOM 570 O O . SER A 1 73 ? 5.986 7.532 9.405 1.00 94.75 73 SER A O 1
ATOM 572 N N . LYS A 1 74 ? 5.042 5.906 8.179 1.00 94.94 74 LYS A N 1
ATOM 573 C CA . LYS A 1 74 ? 3.661 6.148 8.647 1.00 94.94 74 LYS A CA 1
ATOM 574 C C . LYS A 1 74 ? 3.414 5.706 10.098 1.00 94.94 74 LYS A C 1
ATOM 576 O O . LYS A 1 74 ? 2.314 5.884 10.615 1.00 94.94 74 LYS A O 1
ATOM 581 N N . GLY A 1 75 ? 4.400 5.113 10.773 1.00 94.88 75 GLY A N 1
ATOM 582 C CA . GLY A 1 75 ? 4.278 4.651 12.157 1.00 94.88 75 GLY A CA 1
ATOM 583 C C . GLY A 1 75 ? 3.581 3.297 12.304 1.00 94.88 75 GLY A C 1
ATOM 584 O O . GLY A 1 75 ? 3.032 2.999 13.366 1.00 94.88 75 GLY A O 1
ATOM 585 N N . ILE A 1 76 ? 3.566 2.463 11.260 1.00 95.62 76 ILE A N 1
ATOM 586 C CA . ILE A 1 76 ? 3.079 1.082 11.356 1.00 95.62 76 ILE A CA 1
ATOM 587 C C . ILE A 1 76 ? 4.231 0.216 11.872 1.00 95.62 76 ILE A C 1
ATOM 589 O O . ILE A 1 76 ? 5.221 -0.006 11.180 1.00 95.62 76 ILE A O 1
ATOM 593 N N . SER A 1 77 ? 4.129 -0.270 13.108 1.00 89.62 77 SER A N 1
ATOM 594 C CA . SER A 1 77 ? 5.203 -1.031 13.760 1.00 89.62 77 SER A CA 1
ATOM 595 C C . SER A 1 77 ? 5.175 -2.528 13.428 1.00 89.62 77 SER A C 1
ATOM 597 O O . SER A 1 77 ? 6.233 -3.120 13.195 1.00 89.62 77 SER A O 1
ATOM 599 N N . SER A 1 78 ? 3.981 -3.114 13.323 1.00 90.06 78 SER A N 1
ATOM 600 C CA . SER A 1 78 ? 3.751 -4.564 13.209 1.00 90.06 78 SER A CA 1
ATOM 601 C C . SER A 1 78 ? 3.166 -4.968 11.851 1.00 90.06 78 SER A C 1
ATOM 603 O O . SER A 1 78 ? 2.616 -4.137 11.137 1.00 90.06 78 SER A O 1
ATOM 605 N N . TYR A 1 79 ? 3.281 -6.253 11.493 1.00 93.25 79 TYR A N 1
ATOM 606 C CA . TYR A 1 79 ? 2.667 -6.882 10.305 1.00 93.25 79 TYR A CA 1
ATOM 607 C C . TYR A 1 79 ? 3.023 -6.291 8.929 1.00 93.25 79 TYR A C 1
ATOM 609 O O . TYR A 1 79 ? 2.483 -6.740 7.922 1.00 93.25 79 TYR A O 1
ATOM 617 N N . ARG A 1 80 ? 3.974 -5.353 8.846 1.00 95.31 80 ARG A N 1
ATOM 618 C CA . ARG A 1 80 ? 4.390 -4.698 7.593 1.00 95.31 80 ARG A CA 1
ATOM 619 C C . ARG A 1 80 ? 4.729 -5.677 6.476 1.00 95.31 80 ARG A C 1
ATOM 621 O O . ARG A 1 80 ? 4.222 -5.517 5.378 1.00 95.31 80 ARG A O 1
ATOM 628 N N . SER A 1 81 ? 5.514 -6.716 6.754 1.00 92.62 81 SER A N 1
ATOM 629 C CA . SER A 1 81 ? 5.859 -7.721 5.740 1.00 92.62 81 SER A CA 1
ATOM 630 C C . SER A 1 81 ? 4.625 -8.471 5.225 1.00 92.62 81 SER A C 1
ATOM 632 O O . SER A 1 81 ? 4.518 -8.718 4.031 1.00 92.62 81 SER A O 1
ATOM 634 N N . GLY A 1 82 ? 3.653 -8.760 6.098 1.00 93.75 82 GLY A N 1
ATOM 635 C CA . GLY A 1 82 ? 2.370 -9.352 5.704 1.00 93.75 82 GLY A CA 1
ATOM 636 C C . GLY A 1 82 ? 1.543 -8.425 4.812 1.00 93.75 82 GLY A C 1
ATOM 637 O O . GLY A 1 82 ? 0.997 -8.873 3.809 1.00 93.75 82 GLY A O 1
ATOM 638 N N . ILE A 1 83 ? 1.513 -7.129 5.136 1.00 96.31 83 ILE A N 1
ATOM 639 C CA . ILE A 1 83 ? 0.834 -6.104 4.330 1.00 96.31 83 ILE A CA 1
ATOM 640 C C . ILE A 1 83 ? 1.491 -5.991 2.948 1.00 96.31 83 ILE A C 1
ATOM 642 O O . ILE A 1 83 ? 0.791 -6.012 1.939 1.00 96.31 83 ILE A O 1
ATOM 646 N N . VAL A 1 84 ? 2.825 -5.902 2.899 1.00 95.81 84 VAL A N 1
ATOM 647 C CA . VAL A 1 84 ? 3.600 -5.816 1.650 1.00 95.81 84 VAL A CA 1
ATOM 648 C C . VAL A 1 84 ? 3.304 -7.019 0.760 1.00 95.81 84 VAL A C 1
ATOM 650 O O . VAL A 1 84 ? 2.930 -6.825 -0.391 1.00 95.81 84 VAL A O 1
ATOM 653 N N . MET A 1 85 ? 3.389 -8.244 1.294 1.00 93.25 85 MET A N 1
ATOM 654 C CA . MET A 1 85 ? 3.085 -9.459 0.527 1.00 93.25 85 MET A CA 1
ATOM 655 C C . MET A 1 85 ? 1.641 -9.467 0.024 1.00 93.25 85 MET A C 1
ATOM 657 O O . MET A 1 85 ? 1.416 -9.691 -1.160 1.00 93.25 85 MET A O 1
ATOM 661 N N . ALA A 1 86 ? 0.666 -9.157 0.886 1.00 94.44 86 ALA A N 1
ATOM 662 C CA . ALA A 1 86 ? -0.739 -9.163 0.493 1.00 94.44 86 ALA A CA 1
ATOM 663 C C . ALA A 1 86 ? -1.024 -8.167 -0.641 1.00 94.44 86 ALA A C 1
ATOM 665 O O . ALA A 1 86 ? -1.742 -8.501 -1.585 1.00 94.44 86 ALA A O 1
ATOM 666 N N . ILE A 1 87 ? -0.460 -6.955 -0.563 1.00 94.38 87 ILE A N 1
ATOM 667 C CA . ILE A 1 87 ? -0.588 -5.941 -1.615 1.00 94.38 87 ILE A CA 1
ATOM 668 C C . ILE A 1 87 ? 0.142 -6.382 -2.885 1.00 94.38 87 ILE A C 1
ATOM 670 O O . ILE A 1 87 ? -0.463 -6.340 -3.951 1.00 94.38 87 ILE A O 1
ATOM 674 N N . ALA A 1 88 ? 1.388 -6.850 -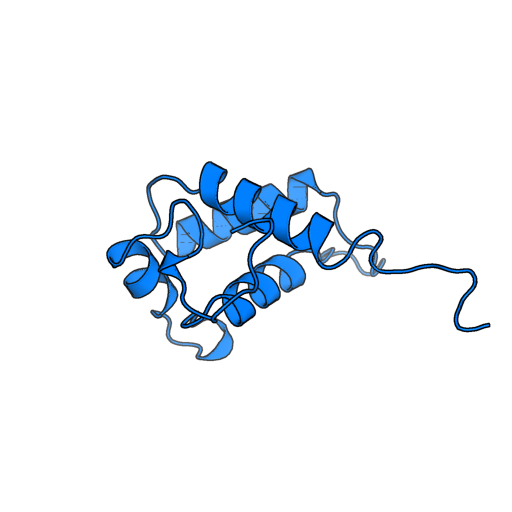2.790 1.00 91.44 88 ALA A N 1
ATOM 675 C CA . ALA A 1 88 ? 2.165 -7.294 -3.945 1.00 91.44 88 ALA A CA 1
ATOM 676 C C . ALA A 1 88 ? 1.469 -8.440 -4.700 1.00 91.44 88 ALA A C 1
ATOM 678 O O . ALA A 1 88 ? 1.293 -8.364 -5.915 1.00 91.44 88 ALA A O 1
ATOM 679 N N . GLU A 1 89 ? 0.988 -9.459 -3.983 1.00 90.94 89 GLU A N 1
ATOM 680 C CA . GLU A 1 89 ? 0.226 -10.566 -4.565 1.00 90.94 89 GLU A CA 1
ATOM 681 C C . GLU A 1 89 ? -1.075 -10.074 -5.200 1.00 90.94 89 GLU A C 1
ATOM 683 O O . GLU A 1 89 ? -1.392 -10.448 -6.330 1.00 90.94 89 GLU A O 1
ATOM 688 N N . LYS A 1 90 ? -1.819 -9.195 -4.516 1.00 91.19 90 LYS A N 1
ATOM 689 C CA . LYS A 1 90 ? -3.058 -8.636 -5.064 1.00 91.19 90 LYS A CA 1
ATOM 690 C C . LYS A 1 90 ? -2.799 -7.866 -6.353 1.00 91.19 90 LYS A C 1
ATOM 692 O O . LYS A 1 90 ? -3.516 -8.083 -7.326 1.00 91.19 90 LYS A O 1
ATOM 697 N N . MET A 1 91 ? -1.769 -7.029 -6.383 1.00 88.62 91 MET A N 1
ATOM 698 C CA . MET A 1 91 ? -1.383 -6.269 -7.569 1.00 88.62 91 MET A CA 1
ATOM 699 C C . MET A 1 91 ? -0.952 -7.187 -8.713 1.00 88.62 91 MET A C 1
ATOM 701 O O . MET A 1 91 ? -1.401 -6.986 -9.836 1.00 88.62 91 MET A O 1
ATOM 705 N N . ASN A 1 92 ? -0.191 -8.245 -8.422 1.00 85.75 92 ASN A N 1
ATOM 706 C CA . ASN A 1 92 ? 0.184 -9.249 -9.418 1.00 85.75 92 ASN A CA 1
ATOM 707 C C . ASN A 1 92 ? -1.040 -9.986 -9.997 1.00 85.75 92 ASN A C 1
ATOM 709 O O . ASN A 1 92 ? -1.057 -10.322 -11.176 1.00 85.75 92 ASN A O 1
ATOM 713 N N . THR A 1 93 ? -2.087 -10.215 -9.192 1.00 85.38 93 THR A N 1
ATOM 714 C CA . THR A 1 93 ? -3.343 -10.799 -9.697 1.00 85.38 93 THR A CA 1
ATOM 715 C C . THR A 1 93 ? -4.230 -9.812 -10.454 1.00 85.38 93 THR A C 1
ATOM 717 O O . THR A 1 93 ? -4.943 -10.222 -11.362 1.00 85.38 93 THR A O 1
ATOM 720 N N . MET A 1 94 ? -4.234 -8.532 -10.064 1.00 83.12 94 MET A N 1
ATOM 721 C CA . MET A 1 94 ? -5.090 -7.507 -10.673 1.00 83.12 94 MET A CA 1
ATOM 722 C C . MET A 1 94 ? -4.527 -6.986 -11.985 1.00 83.12 94 MET A C 1
ATOM 724 O O . MET A 1 94 ? -5.289 -6.623 -12.874 1.00 83.12 94 MET A O 1
ATOM 728 N N . ILE A 1 95 ? -3.205 -6.919 -12.078 1.00 78.94 95 ILE A N 1
ATOM 729 C CA . ILE A 1 95 ? -2.507 -6.398 -13.240 1.00 78.94 95 ILE A CA 1
ATOM 730 C C . ILE A 1 95 ? -1.370 -7.381 -13.563 1.00 78.94 95 ILE A C 1
ATOM 732 O O . ILE A 1 95 ? -0.197 -7.115 -13.295 1.00 78.94 95 ILE A O 1
ATOM 736 N N . PRO A 1 96 ? -1.705 -8.587 -14.055 1.00 70.25 96 PRO A N 1
ATOM 737 C CA . PRO A 1 96 ? -0.687 -9.537 -14.472 1.00 70.25 96 PRO A CA 1
ATOM 738 C C . PRO A 1 96 ? 0.052 -8.959 -15.683 1.00 70.25 96 PRO A C 1
ATOM 740 O O . PRO A 1 96 ? -0.564 -8.635 -16.693 1.00 70.25 96 PRO A O 1
ATOM 743 N N . GLY A 1 97 ? 1.372 -8.806 -15.575 1.00 63.66 97 GLY A N 1
ATOM 744 C CA . GLY A 1 97 ? 2.219 -8.433 -16.710 1.00 63.66 97 GLY A CA 1
ATOM 745 C C . GLY A 1 97 ? 2.103 -6.992 -17.226 1.00 63.66 97 GLY A C 1
ATOM 746 O O . GLY A 1 97 ? 2.438 -6.806 -18.377 1.00 63.66 97 GLY A O 1
ATOM 747 N N . VAL A 1 98 ? 1.661 -6.017 -16.413 1.00 59.47 98 VAL A N 1
ATOM 748 C CA . VAL A 1 98 ? 1.456 -4.557 -16.685 1.00 59.47 98 VAL A CA 1
ATOM 749 C C . VAL A 1 98 ? 2.427 -3.876 -17.689 1.00 59.47 98 VAL A C 1
ATOM 751 O O . VAL A 1 98 ? 3.248 -3.059 -17.289 1.00 59.47 98 VAL A O 1
ATOM 754 N N . TYR A 1 99 ? 2.458 -4.058 -18.998 1.00 41.62 99 TYR A N 1
ATOM 755 C CA . TYR A 1 99 ? 1.602 -4.657 -20.020 1.00 41.62 99 TYR A CA 1
ATOM 756 C C . TYR A 1 99 ? 2.541 -5.288 -21.076 1.00 41.62 99 TYR A C 1
ATOM 758 O O . TYR A 1 99 ? 3.675 -4.827 -21.182 1.00 41.62 99 TYR A O 1
ATOM 766 N N . ASP A 1 100 ? 2.067 -6.226 -21.909 1.00 45.50 100 ASP A N 1
ATOM 767 C CA . ASP A 1 100 ? 2.410 -6.319 -23.348 1.00 45.50 100 ASP A CA 1
ATOM 768 C C . ASP A 1 100 ? 1.467 -7.322 -24.035 1.00 45.50 100 ASP A C 1
ATOM 770 O O . ASP A 1 100 ? 1.115 -8.350 -23.451 1.00 45.50 100 ASP A O 1
ATOM 774 N N . ALA A 1 101 ? 1.089 -7.058 -25.278 1.00 47.44 101 ALA A N 1
ATOM 775 C CA . ALA A 1 101 ? 0.529 -8.094 -26.142 1.00 47.44 101 ALA A CA 1
ATOM 776 C C . ALA A 1 101 ? 1.034 -8.023 -27.609 1.00 47.44 101 ALA A C 1
ATOM 778 O O . ALA A 1 101 ? 0.411 -8.605 -28.485 1.00 47.44 101 ALA A O 1
ATOM 779 N N . CYS A 1 102 ? 2.197 -7.394 -27.872 1.00 40.91 102 CYS A N 1
ATOM 780 C CA . CYS A 1 102 ? 2.570 -6.687 -29.122 1.00 40.91 102 CYS A CA 1
ATOM 781 C C . CYS A 1 102 ? 1.745 -5.410 -29.359 1.00 40.91 102 CYS A C 1
ATOM 783 O O . CYS A 1 102 ? 1.869 -4.737 -30.378 1.00 40.91 102 CYS A O 1
ATOM 785 N N . ASP A 1 103 ? 0.911 -5.082 -28.384 1.00 48.19 103 ASP A N 1
ATOM 786 C CA . ASP A 1 103 ? -0.223 -4.206 -28.495 1.00 48.19 103 ASP A CA 1
ATOM 787 C C . ASP A 1 103 ? 0.145 -2.837 -27.935 1.00 48.19 103 ASP A C 1
ATOM 789 O O . ASP A 1 103 ? 0.713 -2.674 -26.864 1.00 48.19 103 ASP A O 1
ATOM 793 N N . PHE A 1 104 ? -0.192 -1.792 -28.642 1.00 50.56 104 PHE A N 1
ATOM 794 C CA . PHE A 1 104 ? -1.539 -1.666 -29.165 1.00 50.56 104 PHE A CA 1
ATOM 795 C C . PHE A 1 104 ? -1.557 -1.689 -30.711 1.00 50.56 104 PHE A C 1
ATOM 797 O O . PHE A 1 104 ? -2.527 -1.210 -31.303 1.00 50.56 104 PHE A O 1
ATOM 804 N N . ASN A 1 105 ? -0.514 -2.334 -31.291 1.00 37.75 105 ASN A N 1
ATOM 805 C CA . ASN A 1 105 ? 0.154 -2.245 -32.610 1.00 37.75 105 ASN A CA 1
ATOM 806 C C . ASN A 1 105 ? 1.214 -1.141 -32.728 1.00 37.75 105 ASN A C 1
ATOM 808 O O . ASN A 1 105 ? 0.871 0.040 -32.496 1.00 37.75 105 ASN A O 1
#

Radius of gyra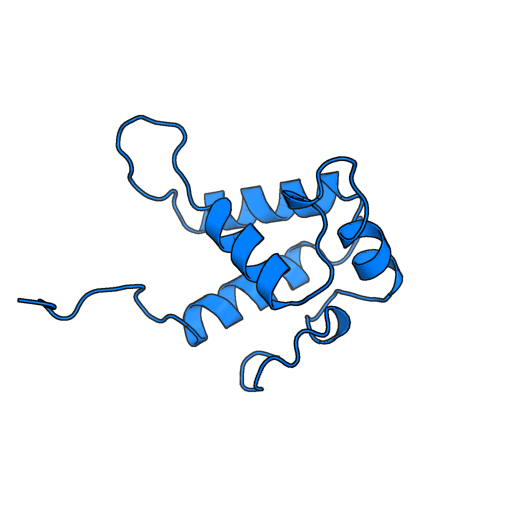tion: 14.43 Å; chains: 1; bounding box: 32×30×47 Å

Secondary structure (DSSP, 8-state):
-TTSPP-S-GGGSTT--HHHHHHHT--SSGGG---SHHHHHHHHHHT---SSTT-PPPPHHHHHHHHHHHHHHTT--SSHHHHHHHHHHHHHHHSTTSS-SSTT-

Sequence (105 aa):
FLRAPLTGVLTEVPGIGPAAAKNLAKGDDPADQITNTFQLMGKFMLLKRNEDDTNEPIDCRTHCDAFWHWLKSKGISSYRSGIVMAIAEKMNTMIPGVYDACDFN

Organism: Aphanomyces astaci (NC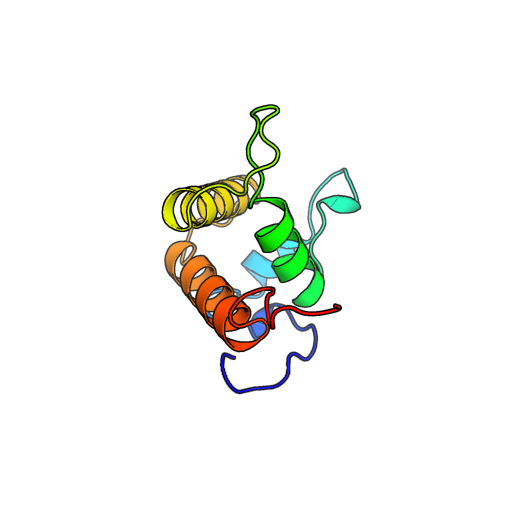BI:txid112090)

Foldseek 3Di:
DQPDDFPFQQVVQPPDDPVLLVLQQDDPDNLSGRNGPVSLLVVLVVLQADPDPPRHGDDPVSSLVSQLVSSVVSVSDPCSNSRSVSSVSSCCSVCPPVDDDVPPD

InterPro domains:
  IPR036617 Barrier-to-autointegration factor, BAF superfamily [G3DSA:1.10.150.40] (4-66)

pLDDT: mean 86.88, std 13.84, range [37.75, 97.38]